Protein AF-K0JTF6-F1 (afdb_monomer_lite)

pLDDT: mean 74.57, std 16.84, range [32.0, 92.94]

Structure (mmCIF, N/CA/C/O backbone):
data_AF-K0JTF6-F1
#
_entry.id   AF-K0JTF6-F1
#
loop_
_atom_site.group_PDB
_atom_site.id
_atom_site.type_symbol
_atom_site.label_atom_id
_atom_site.label_alt_id
_atom_site.label_comp_id
_atom_site.label_asym_id
_atom_site.label_entity_id
_atom_site.label_seq_id
_atom_site.pdbx_PDB_ins_code
_atom_site.Cartn_x
_atom_site.Cartn_y
_atom_site.Cartn_z
_atom_site.occupancy
_atom_site.B_iso_or_equiv
_atom_site.auth_seq_id
_atom_site.auth_comp_id
_atom_site.auth_asym_id
_atom_site.auth_atom_id
_atom_site.pdbx_PDB_model_num
ATOM 1 N N . MET A 1 1 ? -30.499 9.302 -25.282 1.00 41.72 1 MET A N 1
ATOM 2 C CA . MET A 1 1 ? -29.226 8.949 -25.951 1.00 41.72 1 MET A CA 1
ATOM 3 C C . MET A 1 1 ? -28.133 9.738 -25.243 1.00 41.72 1 MET A C 1
ATOM 5 O O . MET A 1 1 ? -28.214 10.949 -25.290 1.00 41.72 1 MET A O 1
ATOM 9 N N . GLY A 1 2 ? -27.189 9.191 -24.485 1.00 39.78 2 GLY A N 1
ATOM 10 C CA . GLY A 1 2 ? -26.850 7.809 -24.172 1.00 39.78 2 GLY A CA 1
ATOM 11 C C . GLY A 1 2 ? -26.351 7.716 -22.724 1.00 39.78 2 GLY A C 1
ATOM 12 O O . GLY A 1 2 ? -25.995 8.717 -22.108 1.00 39.78 2 GLY A O 1
ATOM 13 N N . VAL A 1 3 ? -26.403 6.509 -22.177 1.00 40.84 3 VAL A N 1
ATOM 14 C CA . VAL A 1 3 ? -25.855 6.169 -20.862 1.00 40.84 3 VAL A CA 1
ATOM 15 C C . VAL A 1 3 ? -24.326 6.178 -21.000 1.00 40.84 3 VAL A C 1
ATOM 17 O O . VAL A 1 3 ? -23.838 5.492 -21.902 1.00 40.84 3 VAL A O 1
ATOM 20 N N . PRO A 1 4 ? -23.548 6.935 -20.202 1.00 44.16 4 PRO A N 1
ATOM 21 C CA . PRO A 1 4 ? -22.102 6.784 -20.233 1.00 44.16 4 PRO A CA 1
ATOM 22 C C . PRO A 1 4 ? -21.741 5.371 -19.767 1.00 44.16 4 PRO A C 1
ATOM 24 O O . PRO A 1 4 ? -22.247 4.875 -18.759 1.00 44.16 4 PRO A O 1
ATOM 27 N N . ALA A 1 5 ? -20.921 4.721 -20.591 1.00 43.75 5 ALA A N 1
ATOM 28 C CA . ALA A 1 5 ? -20.448 3.360 -20.429 1.00 43.75 5 ALA A CA 1
ATOM 29 C C . ALA A 1 5 ? -19.804 3.152 -19.052 1.00 43.75 5 ALA A C 1
ATOM 31 O O . ALA A 1 5 ? -19.180 4.055 -18.497 1.00 43.75 5 ALA A O 1
ATOM 32 N N . GLY A 1 6 ? -20.012 1.947 -18.520 1.00 35.91 6 GLY A N 1
ATOM 33 C CA . GLY A 1 6 ? -19.714 1.555 -17.152 1.00 35.91 6 GLY A CA 1
ATOM 34 C C . GLY A 1 6 ? -18.339 1.992 -16.668 1.00 35.91 6 GLY A C 1
ATOM 35 O O . GLY A 1 6 ? -17.317 1.674 -17.274 1.00 35.91 6 GLY A O 1
ATOM 36 N N . GLY A 1 7 ? -18.341 2.681 -15.527 1.00 32.00 7 GLY A N 1
ATOM 37 C CA . GLY A 1 7 ? -17.148 2.840 -14.718 1.00 32.00 7 GLY A CA 1
ATOM 38 C C . GLY A 1 7 ? -16.641 1.455 -14.345 1.00 32.00 7 GLY A C 1
ATOM 39 O O . GLY A 1 7 ? -17.278 0.743 -13.566 1.00 32.00 7 GLY A O 1
ATOM 40 N N . GLY A 1 8 ? -15.489 1.077 -14.897 1.00 42.78 8 GLY A N 1
ATOM 41 C CA . GLY A 1 8 ? -14.626 0.134 -14.199 1.00 42.78 8 GLY A CA 1
ATOM 42 C C . GLY A 1 8 ? -14.411 0.642 -12.768 1.00 42.78 8 GLY A C 1
ATOM 43 O O . GLY A 1 8 ? -14.547 1.849 -12.529 1.00 42.78 8 GLY A O 1
ATOM 44 N N . PRO A 1 9 ? -14.138 -0.242 -11.795 1.00 50.69 9 PRO A N 1
ATOM 45 C CA . PRO A 1 9 ? -13.869 0.204 -10.435 1.00 50.69 9 PRO A CA 1
ATOM 46 C C . PRO A 1 9 ? -12.803 1.303 -10.487 1.00 50.69 9 PRO A C 1
ATOM 48 O O . PRO A 1 9 ? -11.752 1.111 -11.096 1.00 50.69 9 PRO A O 1
ATOM 51 N N . ALA A 1 10 ? -13.123 2.475 -9.934 1.00 65.88 10 ALA A N 1
ATOM 52 C CA . ALA A 1 10 ? -12.209 3.605 -9.936 1.00 65.88 10 ALA A CA 1
ATOM 53 C C . ALA A 1 10 ? -10.892 3.167 -9.284 1.00 65.88 10 ALA A C 1
ATOM 55 O O . ALA A 1 10 ? -10.900 2.608 -8.185 1.00 65.88 10 ALA A O 1
ATOM 56 N N . VAL A 1 11 ? -9.779 3.384 -9.985 1.00 76.25 11 VAL A N 1
ATOM 57 C CA . VAL A 1 11 ? -8.446 3.119 -9.445 1.00 76.25 11 VAL A CA 1
ATOM 58 C C . VAL A 1 11 ? -8.267 3.983 -8.189 1.00 76.25 11 VAL A C 1
ATOM 60 O O . VAL A 1 11 ? -8.586 5.177 -8.247 1.00 76.25 11 VAL A O 1
ATOM 63 N N . PRO A 1 12 ? -7.827 3.411 -7.050 1.00 82.00 12 PRO A N 1
ATOM 64 C CA . PRO A 1 12 ? -7.653 4.175 -5.823 1.00 82.00 12 PRO A CA 1
ATOM 65 C C . PRO A 1 12 ? -6.711 5.358 -6.030 1.00 82.00 12 PRO A C 1
ATOM 67 O O . PRO A 1 12 ? -5.728 5.282 -6.763 1.00 82.00 12 PRO A O 1
ATOM 70 N N . GLU A 1 13 ? -6.999 6.468 -5.365 1.00 81.06 13 GLU A N 1
ATOM 71 C CA . GLU A 1 13 ? -6.107 7.619 -5.393 1.00 81.06 13 GLU A CA 1
ATOM 72 C C . GLU A 1 13 ? -4.749 7.248 -4.778 1.00 81.06 13 GLU A C 1
ATOM 74 O O . GLU A 1 13 ? -4.698 6.600 -3.733 1.00 81.06 13 GLU A O 1
ATOM 79 N N . GLY A 1 14 ? -3.658 7.631 -5.441 1.00 79.31 14 GLY A N 1
ATOM 80 C CA . GLY A 1 14 ? -2.307 7.182 -5.090 1.00 79.31 14 GLY A CA 1
ATOM 81 C C . GLY A 1 14 ? -1.830 5.941 -5.860 1.00 79.31 14 GLY A C 1
ATOM 82 O O . GLY A 1 14 ? -0.682 5.530 -5.708 1.00 79.31 14 GLY A O 1
ATOM 83 N N . VAL A 1 15 ? -2.682 5.355 -6.705 1.00 84.50 15 VAL A N 1
ATOM 84 C CA . VAL A 1 15 ? -2.326 4.275 -7.636 1.00 84.50 15 VAL A CA 1
ATOM 85 C C . VAL A 1 15 ? -2.270 4.833 -9.061 1.00 84.50 15 VAL A C 1
ATOM 87 O O . VAL A 1 15 ? -3.124 5.643 -9.438 1.00 84.50 15 VAL A O 1
ATOM 90 N N . SER A 1 16 ? -1.279 4.411 -9.858 1.00 82.81 16 SER A N 1
ATOM 91 C CA . SER A 1 16 ? -1.205 4.780 -11.281 1.00 82.81 16 SER A CA 1
ATOM 92 C C . SER A 1 16 ? -2.502 4.412 -12.001 1.00 82.81 16 SER A C 1
ATOM 94 O O . SER A 1 16 ? -3.071 3.342 -11.795 1.00 82.81 16 SER A O 1
ATOM 96 N N . ARG A 1 17 ? -2.968 5.292 -12.893 1.00 85.75 17 ARG A N 1
ATOM 97 C CA . ARG A 1 17 ? -4.184 5.054 -13.687 1.00 85.75 17 ARG A CA 1
ATOM 98 C C . ARG A 1 17 ? -4.028 3.920 -14.702 1.00 85.75 17 ARG A C 1
ATOM 100 O O . ARG A 1 17 ? -5.051 3.401 -15.145 1.00 85.75 17 ARG A O 1
ATOM 107 N N . ALA A 1 18 ? -2.797 3.578 -15.082 1.00 84.62 18 ALA A N 1
ATOM 108 C CA . ALA A 1 18 ? -2.505 2.443 -15.953 1.00 84.62 18 ALA A CA 1
ATOM 109 C C . ALA A 1 18 ? -2.429 1.120 -15.169 1.00 84.62 18 ALA A C 1
ATOM 111 O O . ALA A 1 18 ? -2.612 0.047 -15.748 1.00 84.62 18 ALA A O 1
ATOM 112 N N . ALA A 1 19 ? -2.267 1.181 -13.841 1.00 84.38 19 ALA A N 1
ATOM 113 C CA . ALA A 1 19 ? -2.193 -0.006 -13.009 1.00 84.38 19 ALA A CA 1
ATOM 114 C C . ALA A 1 19 ? -3.520 -0.777 -12.973 1.00 84.38 19 ALA A C 1
ATOM 116 O O . ALA A 1 19 ? -4.617 -0.230 -12.820 1.00 84.38 19 ALA A O 1
ATOM 117 N N . THR A 1 20 ? -3.412 -2.101 -13.043 1.00 86.31 20 THR A N 1
ATOM 118 C CA . THR A 1 20 ? -4.556 -3.013 -13.010 1.00 86.31 20 THR A CA 1
ATOM 119 C C . THR A 1 20 ? -4.573 -3.811 -11.718 1.00 86.31 20 THR A C 1
ATOM 121 O O . THR A 1 20 ? -3.528 -4.203 -11.198 1.00 86.31 20 THR A O 1
ATOM 124 N N . ARG A 1 21 ? -5.768 -4.069 -11.173 1.00 85.38 21 ARG A N 1
ATOM 125 C CA . ARG A 1 21 ? -5.900 -4.934 -9.996 1.00 85.38 21 ARG A CA 1
ATOM 126 C C . ARG A 1 21 ? -5.505 -6.358 -10.373 1.00 85.38 21 ARG A C 1
ATOM 128 O O . ARG A 1 21 ? -6.075 -6.938 -11.297 1.00 85.38 21 ARG A O 1
ATOM 135 N N . VAL A 1 22 ? -4.585 -6.937 -9.615 1.00 80.75 22 VAL A N 1
ATOM 136 C CA . VAL A 1 22 ? -4.067 -8.287 -9.843 1.00 80.75 22 VAL A CA 1
ATOM 137 C C . VAL A 1 22 ? -4.262 -9.166 -8.614 1.00 80.75 22 VAL A C 1
ATOM 139 O O . VAL A 1 22 ? -4.345 -8.691 -7.481 1.00 80.75 22 VAL A O 1
ATOM 142 N N . ASP A 1 23 ? -4.340 -10.473 -8.851 1.00 76.00 23 ASP A N 1
ATOM 143 C CA . ASP A 1 23 ? -4.209 -11.459 -7.783 1.00 76.00 23 ASP A CA 1
ATOM 144 C C . ASP A 1 23 ? -2.791 -11.403 -7.193 1.00 76.00 23 ASP A C 1
ATOM 146 O O . ASP A 1 23 ? -1.819 -11.183 -7.927 1.00 76.00 23 ASP A O 1
ATOM 150 N N . TRP A 1 24 ? -2.665 -11.618 -5.881 1.00 70.31 24 TRP A N 1
ATOM 151 C CA . TRP A 1 24 ? -1.384 -11.543 -5.172 1.00 70.31 24 TRP A CA 1
ATOM 152 C C . TRP A 1 24 ? -0.336 -12.485 -5.775 1.00 70.31 24 TRP A C 1
ATOM 154 O O . TRP A 1 24 ? 0.829 -12.109 -5.906 1.00 70.31 24 TRP A O 1
ATOM 164 N N . GLY A 1 25 ? -0.757 -13.672 -6.226 1.00 56.34 25 GLY A N 1
ATOM 165 C CA . GLY A 1 25 ? 0.115 -14.616 -6.916 1.00 56.34 25 GLY A CA 1
ATOM 166 C C . GLY A 1 25 ? 0.624 -14.067 -8.250 1.00 56.34 25 GLY A C 1
ATOM 167 O O . GLY A 1 25 ? 1.797 -14.219 -8.586 1.00 56.34 25 GLY A O 1
ATOM 168 N N . ARG A 1 26 ? -0.210 -13.343 -9.001 1.00 53.56 26 ARG A N 1
ATOM 169 C CA . ARG A 1 26 ? 0.137 -12.827 -10.335 1.00 53.56 26 ARG A CA 1
ATOM 170 C C . ARG A 1 26 ? 1.093 -11.630 -10.297 1.00 53.56 26 ARG A C 1
ATOM 172 O O . ARG A 1 26 ? 1.971 -11.565 -11.155 1.00 53.56 26 ARG A O 1
ATOM 179 N N . ALA A 1 27 ? 0.984 -10.751 -9.294 1.00 53.97 27 ALA A N 1
ATOM 180 C CA . ALA A 1 27 ? 1.937 -9.650 -9.068 1.00 53.97 27 ALA A CA 1
ATOM 181 C C . ALA A 1 27 ? 3.381 -10.146 -8.846 1.00 53.97 27 ALA A C 1
ATOM 183 O O . ALA A 1 27 ? 4.347 -9.425 -9.091 1.00 53.97 27 ALA A O 1
ATOM 184 N N . SER A 1 28 ? 3.522 -11.393 -8.386 1.00 49.19 28 SER A N 1
ATOM 185 C CA . SER A 1 28 ? 4.813 -12.023 -8.113 1.00 49.19 28 SER A CA 1
ATOM 186 C C . SER A 1 28 ? 5.377 -12.854 -9.270 1.00 49.19 28 SER A C 1
ATOM 188 O O . SER A 1 28 ? 6.589 -12.927 -9.414 1.00 49.19 28 SER A O 1
ATOM 190 N N . ILE A 1 29 ? 4.520 -13.460 -10.106 1.00 47.56 29 ILE A N 1
ATOM 191 C CA . ILE A 1 29 ? 4.936 -14.341 -11.217 1.00 47.56 29 ILE A CA 1
ATOM 192 C C . ILE A 1 29 ? 5.531 -13.540 -12.384 1.00 47.56 29 ILE A C 1
ATOM 194 O O . ILE A 1 29 ? 6.340 -14.066 -13.141 1.00 47.56 29 ILE A O 1
ATOM 198 N N . ARG A 1 30 ? 5.116 -12.278 -12.550 1.00 48.41 30 ARG A N 1
ATOM 199 C CA . ARG A 1 30 ? 5.626 -11.374 -13.595 1.00 48.41 30 ARG A CA 1
ATOM 200 C C . ARG A 1 30 ? 6.758 -10.462 -13.123 1.00 48.41 30 ARG A C 1
ATOM 202 O O . ARG A 1 30 ? 7.300 -9.728 -13.939 1.00 48.41 30 ARG A O 1
ATOM 209 N N . ALA A 1 31 ? 7.115 -10.508 -11.838 1.00 45.94 31 ALA A N 1
ATOM 210 C CA . ALA A 1 31 ? 8.355 -9.901 -11.381 1.00 45.94 31 ALA A CA 1
ATOM 211 C C . ALA A 1 31 ? 9.505 -10.712 -11.989 1.00 45.94 31 ALA A C 1
ATOM 213 O O . ALA A 1 31 ? 9.577 -11.923 -11.785 1.00 45.94 31 ALA A O 1
ATOM 214 N N . ASP A 1 32 ? 10.334 -10.047 -12.788 1.00 42.31 32 ASP A N 1
ATOM 215 C CA . ASP A 1 32 ? 11.529 -10.606 -13.413 1.00 42.31 32 ASP A CA 1
ATOM 216 C C . ASP A 1 32 ? 12.283 -11.537 -12.433 1.00 42.31 32 ASP A C 1
ATOM 218 O O . ASP A 1 32 ? 12.509 -11.132 -11.286 1.00 42.31 32 ASP A O 1
ATOM 222 N N . PRO A 1 33 ? 12.651 -12.774 -12.819 1.00 40.50 33 PRO A N 1
ATOM 223 C CA . PRO A 1 33 ? 13.398 -13.686 -11.953 1.00 40.50 33 PRO A CA 1
ATOM 224 C C . PRO A 1 33 ? 14.734 -13.115 -11.445 1.00 40.50 33 PRO A C 1
ATOM 226 O O . PRO A 1 33 ? 15.223 -13.589 -10.418 1.00 40.50 33 PRO A O 1
ATOM 229 N N . ASP A 1 34 ? 15.294 -12.083 -12.091 1.00 44.06 34 ASP A N 1
ATOM 230 C CA . ASP A 1 34 ? 16.487 -11.374 -11.606 1.00 44.06 34 ASP A CA 1
ATOM 231 C C . ASP A 1 34 ? 16.189 -10.308 -10.534 1.00 44.06 34 ASP A C 1
ATOM 233 O O . ASP A 1 34 ? 17.095 -9.842 -9.831 1.00 44.06 34 ASP A O 1
ATOM 237 N N . HIS A 1 35 ? 14.921 -9.958 -10.310 1.00 40.12 35 HIS A N 1
ATOM 238 C CA . HIS A 1 35 ? 14.534 -9.048 -9.241 1.00 40.12 35 HIS A CA 1
ATOM 239 C C . HIS A 1 35 ? 14.254 -9.813 -7.943 1.00 40.12 35 HIS A C 1
ATOM 241 O O . HIS A 1 35 ? 13.157 -10.315 -7.682 1.00 40.12 35 HIS A O 1
ATOM 247 N N . LYS A 1 36 ? 15.231 -9.754 -7.029 1.00 38.06 36 LYS A N 1
ATOM 248 C CA . LYS A 1 36 ? 15.080 -10.014 -5.578 1.00 38.06 36 LYS A CA 1
ATOM 249 C C . LYS A 1 36 ? 13.826 -9.357 -4.950 1.00 38.06 36 LYS A C 1
ATOM 251 O O . LYS A 1 36 ? 13.417 -9.739 -3.854 1.00 38.06 36 LYS A O 1
ATOM 256 N N . SER A 1 37 ? 13.195 -8.412 -5.646 1.00 47.16 37 SER A N 1
ATOM 257 C CA . SER A 1 37 ? 11.936 -7.736 -5.333 1.00 47.16 37 SER A CA 1
ATOM 258 C C . SER A 1 37 ? 10.721 -8.667 -5.218 1.00 47.16 37 SER A C 1
ATOM 260 O O . SER A 1 37 ? 9.837 -8.381 -4.417 1.00 47.16 37 SER A O 1
ATOM 262 N N . ALA A 1 38 ? 10.657 -9.809 -5.919 1.00 43.28 38 ALA A N 1
ATOM 263 C CA . ALA A 1 38 ? 9.488 -10.703 -5.853 1.00 43.28 38 ALA A CA 1
ATOM 264 C C . ALA A 1 38 ? 9.223 -11.264 -4.435 1.00 43.28 38 ALA A C 1
ATOM 266 O O . ALA A 1 38 ? 8.073 -11.352 -4.002 1.00 43.28 38 ALA A O 1
ATOM 267 N N . ALA A 1 39 ? 10.282 -11.575 -3.675 1.00 44.16 39 ALA A N 1
ATOM 268 C CA . ALA A 1 39 ? 10.175 -12.029 -2.285 1.00 44.16 39 ALA A CA 1
ATOM 269 C C . ALA A 1 39 ? 9.783 -10.890 -1.320 1.00 44.16 39 ALA A C 1
ATOM 271 O O . ALA A 1 39 ? 8.986 -11.105 -0.406 1.00 44.16 39 ALA A O 1
ATOM 272 N N . GLY A 1 40 ? 10.273 -9.665 -1.5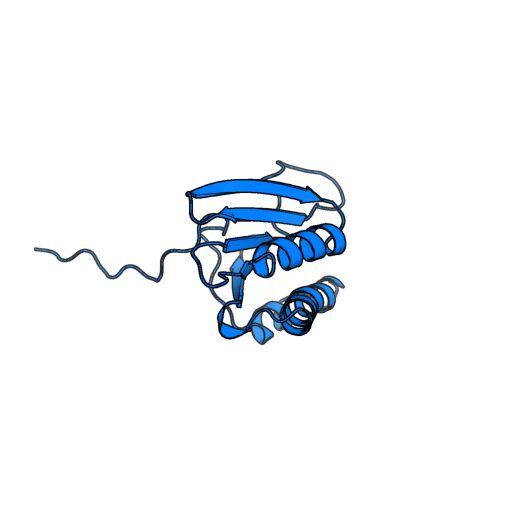58 1.00 53.94 40 GLY A N 1
ATOM 273 C CA . GLY A 1 40 ? 9.890 -8.474 -0.786 1.00 53.94 40 GLY A CA 1
ATOM 274 C C . GLY A 1 40 ? 8.402 -8.134 -0.927 1.00 53.94 40 GLY A C 1
ATOM 275 O O . GLY A 1 40 ? 7.750 -7.775 0.053 1.00 53.94 40 GLY A O 1
ATOM 276 N N . ARG A 1 41 ? 7.832 -8.365 -2.119 1.00 63.38 41 ARG A N 1
ATOM 277 C CA . ARG A 1 41 ? 6.409 -8.132 -2.417 1.00 63.38 41 ARG A CA 1
ATOM 278 C C . ARG A 1 41 ? 5.463 -9.067 -1.637 1.00 63.38 41 ARG A C 1
ATOM 280 O O . ARG A 1 41 ? 4.393 -8.631 -1.211 1.00 63.38 41 ARG A O 1
ATOM 287 N N . TYR A 1 42 ? 5.872 -10.314 -1.372 1.00 57.44 42 TYR A N 1
ATOM 288 C CA . TYR A 1 42 ? 5.166 -11.231 -0.456 1.00 57.44 42 TYR A CA 1
ATOM 289 C C . TYR A 1 42 ? 5.392 -10.903 1.023 1.00 57.44 42 TYR A C 1
ATOM 291 O O . TYR A 1 42 ? 4.513 -11.167 1.850 1.00 57.44 42 TYR A O 1
ATOM 299 N N . GLY A 1 43 ? 6.548 -10.321 1.354 1.00 71.75 43 GLY A N 1
ATOM 300 C CA . GLY A 1 43 ? 6.873 -9.860 2.702 1.00 71.75 43 GLY A CA 1
ATOM 301 C C . GLY A 1 43 ? 5.864 -8.836 3.218 1.00 71.75 43 GLY A C 1
ATOM 302 O O . GLY A 1 43 ? 5.385 -8.977 4.339 1.00 71.75 43 GLY A O 1
ATOM 303 N N . VAL A 1 44 ? 5.451 -7.885 2.370 1.00 81.94 44 VAL A N 1
ATOM 304 C CA . VAL A 1 44 ? 4.443 -6.864 2.716 1.00 81.94 44 VAL A CA 1
ATOM 305 C C . VAL A 1 44 ? 3.114 -7.502 3.124 1.00 81.94 44 VAL A C 1
ATOM 307 O O . VAL A 1 44 ? 2.610 -7.244 4.214 1.00 81.94 44 VAL A O 1
ATOM 310 N N . ILE A 1 45 ? 2.552 -8.375 2.282 1.00 82.50 45 ILE A N 1
ATOM 311 C CA . ILE A 1 45 ? 1.249 -9.008 2.552 1.00 82.50 45 ILE A CA 1
ATOM 312 C C . ILE A 1 45 ? 1.338 -9.918 3.784 1.00 82.50 45 ILE A C 1
ATOM 314 O O . ILE A 1 45 ? 0.467 -9.877 4.656 1.00 82.50 45 ILE A O 1
ATOM 318 N N . SER A 1 46 ? 2.409 -10.709 3.888 1.00 82.88 46 SER A N 1
ATOM 319 C CA . SER A 1 46 ? 2.630 -11.606 5.029 1.00 82.88 46 SER A CA 1
ATOM 320 C C . SER A 1 46 ? 2.753 -10.830 6.340 1.00 82.88 46 SER A C 1
ATOM 322 O O . SER A 1 46 ? 2.173 -11.224 7.346 1.00 82.88 46 SER A O 1
ATOM 324 N N . ALA A 1 47 ? 3.449 -9.694 6.337 1.00 86.62 47 ALA A N 1
ATOM 325 C CA . ALA A 1 47 ? 3.595 -8.855 7.518 1.00 86.62 47 ALA A CA 1
ATOM 326 C C . ALA A 1 47 ? 2.286 -8.161 7.917 1.00 86.62 47 ALA A C 1
ATOM 328 O O . ALA A 1 47 ? 1.944 -8.143 9.097 1.00 86.62 47 ALA A O 1
ATOM 329 N N . LEU A 1 48 ? 1.524 -7.634 6.951 1.00 88.00 48 LEU A N 1
ATOM 330 C CA . LEU A 1 48 ? 0.218 -7.017 7.213 1.00 88.00 48 LEU A CA 1
ATOM 331 C C . LEU A 1 48 ? -0.761 -8.029 7.821 1.00 88.00 48 LEU A C 1
ATOM 333 O O . LEU A 1 48 ? -1.402 -7.749 8.834 1.00 88.00 48 LEU A O 1
ATOM 337 N N . THR A 1 49 ? -0.838 -9.225 7.238 1.00 88.06 49 THR A N 1
ATOM 338 C CA . THR A 1 49 ? -1.711 -10.296 7.737 1.00 88.06 49 THR A CA 1
ATOM 339 C C . THR A 1 49 ? -1.257 -10.826 9.098 1.00 88.06 49 THR A C 1
ATOM 341 O O . THR A 1 49 ? -2.093 -11.000 9.985 1.00 88.06 49 THR A O 1
ATOM 344 N N . ALA A 1 50 ? 0.052 -10.988 9.325 1.00 87.69 50 ALA A N 1
ATOM 345 C CA . ALA A 1 50 ? 0.606 -11.345 10.635 1.00 87.69 50 ALA A CA 1
ATOM 346 C C . ALA A 1 50 ? 0.320 -10.284 11.714 1.00 87.69 50 ALA A C 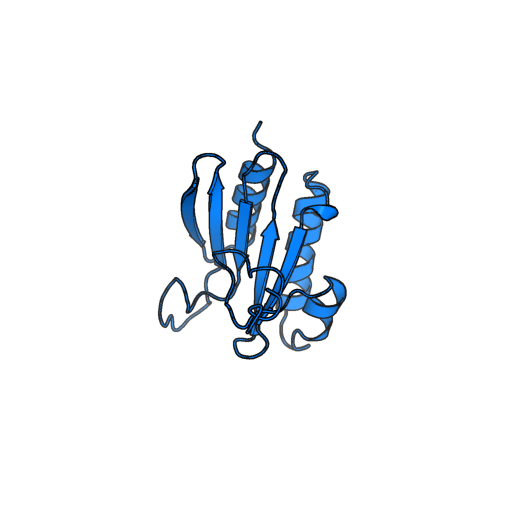1
ATOM 348 O O . ALA A 1 50 ? 0.157 -10.626 12.884 1.00 87.69 50 ALA A O 1
ATOM 349 N N . ALA A 1 51 ? 0.206 -9.011 11.328 1.00 87.56 51 ALA A N 1
ATOM 350 C CA . ALA A 1 51 ? -0.178 -7.914 12.213 1.00 87.56 51 ALA A CA 1
ATOM 351 C C . ALA A 1 51 ? -1.700 -7.795 12.446 1.00 87.56 51 ALA A C 1
ATOM 353 O O . ALA A 1 51 ? -2.146 -6.899 13.163 1.00 87.56 51 ALA A O 1
ATOM 354 N N . GLY A 1 52 ? -2.507 -8.689 11.865 1.00 86.69 52 GLY A N 1
ATOM 355 C CA . GLY A 1 52 ? -3.957 -8.729 12.057 1.00 86.69 52 GLY A CA 1
ATOM 356 C C . GLY A 1 52 ? -4.765 -7.890 11.064 1.00 86.69 52 GLY A C 1
ATOM 357 O O . GLY A 1 52 ? -5.968 -7.717 11.265 1.00 86.69 52 GLY A O 1
ATOM 358 N N . VAL A 1 53 ? -4.149 -7.385 9.989 1.00 87.62 53 VAL A N 1
ATOM 359 C CA . VAL A 1 53 ? -4.890 -6.793 8.868 1.00 87.62 53 VAL A CA 1
ATOM 360 C C . VAL A 1 53 ? -5.560 -7.920 8.083 1.00 87.62 53 VAL A C 1
ATOM 362 O O . VAL A 1 53 ? -4.888 -8.813 7.569 1.00 87.62 53 VAL A O 1
ATOM 365 N N . ASP A 1 54 ? -6.891 -7.888 7.985 1.00 87.25 54 ASP A N 1
ATOM 366 C CA . ASP A 1 54 ? -7.627 -8.872 7.191 1.00 87.25 54 ASP A CA 1
ATOM 367 C C . ASP A 1 54 ? -7.228 -8.743 5.718 1.00 87.25 54 ASP A C 1
ATOM 369 O O . ASP A 1 54 ? -7.312 -7.676 5.109 1.00 87.25 54 ASP A O 1
ATOM 373 N N . SER A 1 55 ? -6.807 -9.864 5.150 1.00 84.19 55 SER A N 1
ATOM 374 C CA . SER A 1 55 ? -6.377 -9.980 3.766 1.00 84.19 55 SER A CA 1
ATOM 375 C C . SER A 1 55 ? -7.455 -9.538 2.760 1.00 84.19 55 SER A C 1
ATOM 377 O O . SER A 1 55 ? -7.124 -9.014 1.701 1.00 84.19 55 SER A O 1
ATOM 379 N N . ALA A 1 56 ? -8.746 -9.620 3.115 1.00 87.25 56 ALA A N 1
ATOM 380 C CA . ALA A 1 56 ? -9.844 -9.097 2.298 1.00 87.25 56 ALA A CA 1
ATOM 381 C C . ALA A 1 56 ? -9.800 -7.566 2.112 1.00 87.25 56 ALA A C 1
ATOM 383 O O . ALA A 1 56 ? -10.400 -7.040 1.174 1.00 87.25 56 ALA A O 1
ATOM 384 N N . HIS A 1 57 ? -9.083 -6.853 2.986 1.00 89.00 57 HIS A N 1
ATOM 385 C CA . HIS A 1 57 ? -8.863 -5.407 2.918 1.00 89.00 57 HIS A CA 1
ATOM 386 C C . HIS A 1 57 ? -7.580 -5.023 2.167 1.00 89.00 57 HIS A C 1
ATOM 388 O O . HIS A 1 57 ? -7.272 -3.836 2.065 1.00 89.00 57 HIS A O 1
ATOM 394 N N . ILE A 1 58 ? -6.844 -5.998 1.625 1.00 88.19 58 ILE A N 1
ATOM 395 C CA . ILE A 1 58 ? -5.595 -5.780 0.893 1.00 88.19 58 ILE A CA 1
ATOM 396 C C . ILE A 1 58 ? -5.833 -6.051 -0.595 1.00 88.19 58 ILE A C 1
ATOM 398 O O . ILE A 1 58 ? -6.169 -7.159 -1.015 1.00 88.19 58 ILE A O 1
ATOM 402 N N . SER A 1 59 ? -5.637 -5.030 -1.420 1.00 88.56 59 SER A N 1
ATOM 403 C CA . SER A 1 59 ? -5.671 -5.126 -2.879 1.00 88.56 59 SER A CA 1
ATOM 404 C C . SER A 1 59 ? -4.300 -4.802 -3.451 1.00 88.56 59 SER A C 1
ATOM 406 O O . SER A 1 59 ? -3.628 -3.896 -2.970 1.00 88.56 59 SER A O 1
ATOM 408 N N . VAL A 1 60 ? -3.893 -5.525 -4.493 1.00 87.00 60 VAL A N 1
ATOM 409 C CA . VAL A 1 60 ? -2.636 -5.263 -5.198 1.00 87.00 60 VAL A CA 1
ATOM 410 C C . VAL A 1 60 ? -2.955 -4.782 -6.602 1.00 87.00 60 VAL A C 1
ATOM 412 O O . VAL A 1 60 ? -3.799 -5.368 -7.287 1.00 87.00 60 VAL A O 1
ATOM 415 N N . TYR A 1 61 ? -2.284 -3.714 -7.011 1.00 86.94 61 TYR A N 1
ATOM 416 C CA . TYR A 1 61 ? -2.323 -3.194 -8.368 1.00 86.94 61 TYR A CA 1
ATOM 417 C C . TYR A 1 61 ? -0.925 -3.270 -8.966 1.00 86.94 61 TYR A C 1
ATOM 419 O O . TYR A 1 61 ? 0.063 -3.077 -8.258 1.00 86.94 61 TYR A O 1
ATOM 427 N N . TYR A 1 62 ? -0.857 -3.580 -10.253 1.00 84.06 62 TYR A N 1
ATOM 428 C CA . TYR A 1 62 ? 0.389 -3.659 -10.998 1.00 84.06 62 TYR A CA 1
ATOM 429 C C . TYR A 1 62 ? 0.283 -2.821 -12.265 1.00 84.06 62 TYR A C 1
ATOM 431 O O . TYR A 1 62 ? -0.672 -2.987 -13.031 1.00 84.06 62 TYR A O 1
ATOM 439 N N . ASP A 1 63 ? 1.243 -1.923 -12.441 1.00 82.06 63 ASP A N 1
ATOM 440 C CA . ASP A 1 63 ? 1.471 -1.192 -13.678 1.00 82.06 63 ASP A CA 1
ATOM 441 C C . ASP A 1 63 ? 2.428 -2.006 -14.552 1.00 82.06 63 ASP A C 1
ATOM 443 O O . ASP A 1 63 ? 3.542 -2.316 -14.132 1.00 82.06 63 ASP A O 1
ATOM 447 N N . GLU A 1 64 ? 1.970 -2.438 -15.727 1.00 76.62 64 GLU A N 1
ATOM 448 C CA . GLU A 1 64 ? 2.807 -3.241 -16.626 1.00 76.62 64 GLU A CA 1
ATOM 449 C C . GLU A 1 64 ? 3.795 -2.385 -17.414 1.00 76.62 64 GLU A C 1
ATOM 451 O O . GLU A 1 64 ? 4.834 -2.911 -17.809 1.00 76.62 64 GLU A O 1
ATOM 456 N N . ASP A 1 65 ? 3.475 -1.106 -17.623 1.00 76.31 65 ASP A N 1
ATOM 457 C CA . ASP A 1 65 ? 4.279 -0.193 -18.429 1.00 76.31 65 ASP A CA 1
ATOM 458 C C . ASP A 1 65 ? 5.476 0.312 -17.610 1.00 76.31 65 ASP A C 1
ATOM 460 O O . ASP A 1 65 ? 6.613 0.254 -18.077 1.00 76.31 65 ASP A O 1
ATOM 464 N N . ASP A 1 66 ? 5.226 0.692 -16.353 1.00 73.38 66 ASP A N 1
ATOM 465 C CA . ASP A 1 66 ? 6.251 1.217 -15.434 1.00 73.38 66 ASP A CA 1
ATOM 466 C C . ASP A 1 66 ? 6.774 0.157 -14.442 1.00 73.38 66 ASP A C 1
ATOM 468 O O . ASP A 1 66 ? 7.625 0.424 -13.595 1.00 73.38 66 ASP A O 1
ATOM 472 N N . HIS A 1 67 ? 6.259 -1.074 -14.521 1.00 74.44 67 HIS A N 1
ATOM 473 C CA . HIS A 1 67 ? 6.582 -2.199 -13.631 1.00 74.44 67 HIS A CA 1
ATOM 474 C C . HIS A 1 67 ? 6.378 -1.933 -12.118 1.00 74.44 67 HIS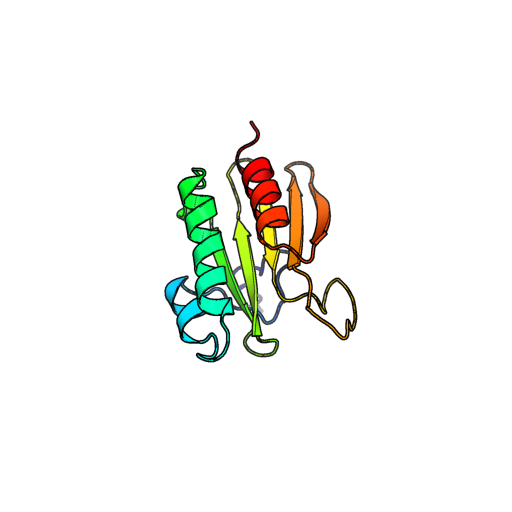 A C 1
ATOM 476 O O . HIS A 1 67 ? 6.876 -2.701 -11.277 1.00 74.44 67 HIS A O 1
ATOM 482 N N . GLY A 1 68 ? 5.599 -0.903 -11.773 1.00 79.25 68 GLY A N 1
ATOM 483 C CA . GLY A 1 68 ? 5.276 -0.487 -10.408 1.00 79.25 68 GLY A CA 1
ATOM 484 C C . GLY A 1 68 ? 4.207 -1.349 -9.733 1.00 79.25 68 GLY A C 1
ATOM 485 O O . GLY A 1 68 ? 3.225 -1.767 -10.354 1.00 79.25 68 GLY A O 1
ATOM 486 N N . VAL A 1 69 ? 4.371 -1.611 -8.436 1.00 82.94 69 VAL A N 1
ATOM 487 C CA . VAL A 1 69 ? 3.408 -2.345 -7.605 1.00 82.94 69 VAL A CA 1
ATOM 488 C C . VAL A 1 69 ? 2.852 -1.451 -6.515 1.00 82.94 69 VAL A C 1
ATOM 490 O O . VAL A 1 69 ? 3.594 -0.863 -5.739 1.00 82.94 69 VAL A O 1
ATOM 493 N N . TYR A 1 70 ? 1.527 -1.460 -6.381 1.00 87.19 70 TYR A N 1
ATOM 494 C CA . TYR A 1 70 ? 0.811 -0.711 -5.358 1.00 87.19 70 TYR A CA 1
ATOM 495 C C . TYR A 1 70 ? 0.059 -1.675 -4.437 1.00 87.19 70 TYR A C 1
ATOM 497 O O . TYR A 1 70 ? -0.858 -2.382 -4.870 1.00 87.19 70 TYR A O 1
ATOM 505 N N . TRP A 1 71 ? 0.411 -1.682 -3.153 1.00 90.12 71 TRP A N 1
ATOM 506 C CA . TRP A 1 71 ? -0.357 -2.344 -2.099 1.00 90.12 71 TRP A CA 1
ATOM 507 C C . TRP A 1 71 ? -1.335 -1.353 -1.496 1.00 90.12 71 TRP A C 1
ATOM 509 O O . TRP A 1 71 ? -0.953 -0.440 -0.766 1.00 90.12 71 TRP A O 1
ATOM 519 N N . VAL A 1 72 ? -2.609 -1.559 -1.790 1.00 91.31 72 VAL A N 1
ATOM 520 C CA . VAL A 1 72 ? -3.703 -0.760 -1.257 1.00 91.31 72 VAL A CA 1
ATOM 521 C C . VAL A 1 72 ? -4.311 -1.505 -0.081 1.00 91.31 72 VAL A C 1
ATOM 523 O O . VAL A 1 72 ? -4.859 -2.596 -0.243 1.00 91.31 72 VAL A O 1
ATOM 526 N N . VAL A 1 73 ? -4.227 -0.909 1.100 1.00 91.50 73 VAL A N 1
ATOM 527 C CA . VAL A 1 73 ? -4.831 -1.412 2.330 1.00 91.50 73 VAL A CA 1
ATOM 528 C C . VAL A 1 73 ? -5.961 -0.467 2.712 1.00 91.50 73 VAL A C 1
ATOM 530 O O . VAL A 1 73 ? -5.715 0.705 2.976 1.00 91.50 73 VAL A O 1
ATOM 533 N N . ASP A 1 74 ? -7.193 -0.963 2.744 1.00 89.50 74 ASP A N 1
ATOM 534 C CA . ASP A 1 74 ? -8.379 -0.194 3.145 1.00 89.50 74 ASP A CA 1
ATOM 535 C C . ASP A 1 74 ? -8.982 -0.819 4.412 1.00 89.50 74 ASP A C 1
ATOM 537 O O . ASP A 1 74 ? -9.958 -1.583 4.350 1.00 89.50 74 ASP A O 1
ATOM 541 N N . PRO A 1 75 ? -8.334 -0.616 5.576 1.00 78.50 75 PRO A N 1
ATOM 542 C CA . PRO A 1 75 ? -8.886 -1.071 6.835 1.00 78.50 75 PRO A CA 1
ATOM 543 C C . PRO A 1 75 ? -10.219 -0.362 7.092 1.00 78.50 75 PRO A C 1
ATOM 545 O O . PRO A 1 75 ? -10.395 0.833 6.850 1.00 78.50 75 PRO A O 1
ATOM 548 N N . ARG A 1 76 ? -11.178 -1.103 7.654 1.00 73.25 76 ARG A N 1
ATOM 549 C CA . ARG A 1 76 ? -12.482 -0.550 8.055 1.00 73.25 76 ARG A CA 1
ATOM 550 C C . ARG A 1 76 ? -12.292 0.748 8.851 1.00 73.25 76 ARG A C 1
ATOM 552 O O . ARG A 1 76 ? -11.345 0.850 9.626 1.00 73.25 76 ARG A O 1
ATOM 559 N N . ARG A 1 77 ? -13.279 1.656 8.761 1.00 73.19 77 ARG A N 1
ATOM 560 C CA . ARG A 1 77 ? -13.336 3.001 9.393 1.00 73.19 77 ARG A CA 1
ATOM 561 C C . ARG A 1 77 ? -12.796 4.156 8.536 1.00 73.19 77 ARG A C 1
ATOM 563 O O . ARG A 1 77 ? -12.519 5.218 9.081 1.00 73.19 77 ARG A O 1
ATOM 570 N N . GLY A 1 78 ? -12.708 3.985 7.217 1.00 80.38 78 GLY A N 1
ATOM 571 C CA . GLY A 1 78 ? -12.420 5.086 6.287 1.00 80.38 78 GLY A CA 1
ATOM 572 C C . GLY A 1 78 ? -10.962 5.537 6.285 1.00 80.38 78 GLY A C 1
ATOM 573 O O . GLY A 1 78 ? -10.677 6.651 5.861 1.00 80.38 78 GLY A O 1
ATOM 574 N N . ARG A 1 79 ? -10.046 4.696 6.776 1.00 87.94 79 ARG A N 1
ATOM 575 C CA . ARG A 1 79 ? -8.607 4.905 6.621 1.00 87.94 79 ARG A CA 1
ATOM 576 C C . ARG A 1 79 ? -8.127 4.063 5.450 1.00 87.94 79 ARG A C 1
ATOM 578 O O . ARG A 1 79 ? -8.592 2.945 5.295 1.00 87.94 79 ARG A O 1
ATOM 585 N N . SER A 1 80 ? -7.156 4.547 4.690 1.00 91.50 80 SER A N 1
ATOM 586 C CA . SER A 1 80 ? -6.489 3.739 3.672 1.00 91.50 80 SER A CA 1
ATOM 587 C C . SER A 1 80 ? -4.996 4.028 3.625 1.00 91.50 80 SER A C 1
ATOM 589 O O . SER A 1 80 ? -4.548 5.101 4.030 1.00 91.50 80 SER A O 1
ATOM 591 N N . VAL A 1 81 ? -4.225 3.066 3.135 1.00 92.94 81 VAL A N 1
ATOM 592 C CA . VAL A 1 81 ? -2.816 3.231 2.784 1.00 92.94 81 VAL A CA 1
ATOM 593 C C . VAL A 1 81 ? -2.584 2.709 1.382 1.00 92.94 81 VAL A C 1
ATOM 595 O O . VAL A 1 81 ? -3.060 1.630 1.042 1.00 92.94 81 VAL A O 1
ATOM 598 N N . VAL A 1 82 ? -1.815 3.453 0.595 1.00 91.81 82 VAL A N 1
ATOM 599 C CA . VAL A 1 82 ? -1.196 2.951 -0.632 1.00 91.81 82 VAL A CA 1
ATOM 600 C C . VAL A 1 82 ? 0.308 2.931 -0.427 1.00 91.81 82 VAL A C 1
ATOM 602 O O . VAL A 1 82 ? 0.903 3.985 -0.239 1.00 91.81 82 VAL A O 1
ATOM 605 N N . LEU A 1 83 ? 0.912 1.748 -0.438 1.00 90.44 83 LEU A N 1
ATOM 606 C CA . LEU A 1 83 ? 2.363 1.561 -0.448 1.00 90.44 83 LEU A CA 1
ATOM 607 C C . LEU A 1 83 ? 2.799 1.236 -1.879 1.00 90.44 83 LEU A C 1
ATOM 609 O O . LEU A 1 83 ? 2.118 0.450 -2.534 1.00 90.44 83 LEU A O 1
ATOM 613 N N . THR A 1 84 ? 3.900 1.805 -2.363 1.00 86.25 84 THR A N 1
ATOM 614 C CA . THR A 1 84 ? 4.384 1.571 -3.731 1.00 86.25 84 THR A CA 1
ATOM 615 C C . THR A 1 84 ? 5.905 1.655 -3.861 1.00 86.25 84 THR A C 1
ATOM 617 O O . THR A 1 84 ? 6.558 2.356 -3.082 1.00 86.25 84 THR A O 1
ATOM 620 N N . ASP A 1 85 ? 6.448 0.913 -4.830 1.00 79.25 85 ASP A N 1
ATOM 621 C CA . ASP A 1 85 ? 7.828 1.019 -5.328 1.00 79.25 85 ASP A CA 1
ATOM 622 C C . ASP A 1 85 ? 7.952 1.916 -6.579 1.00 79.25 85 ASP A C 1
ATOM 624 O O . ASP A 1 85 ? 9.056 2.351 -6.905 1.00 79.25 85 ASP A O 1
ATOM 628 N N . ASP A 1 86 ? 6.837 2.271 -7.232 1.00 77.12 86 ASP A N 1
ATOM 629 C CA . ASP A 1 86 ? 6.811 3.340 -8.234 1.00 77.12 86 ASP A CA 1
ATOM 630 C C . ASP A 1 86 ? 6.900 4.696 -7.532 1.00 77.12 86 ASP A C 1
ATOM 632 O O . ASP A 1 86 ? 5.948 5.185 -6.912 1.00 77.12 86 ASP A O 1
ATOM 636 N N . THR A 1 87 ? 8.077 5.299 -7.637 1.00 73.00 87 THR A N 1
ATOM 637 C CA . THR A 1 87 ? 8.377 6.588 -7.021 1.00 73.00 87 THR A CA 1
ATOM 638 C C . THR A 1 87 ? 8.560 7.705 -8.018 1.00 73.00 87 THR A C 1
ATOM 640 O O . THR A 1 87 ? 8.635 8.855 -7.593 1.00 73.00 87 THR A O 1
ATOM 643 N N . GLU A 1 88 ? 8.565 7.433 -9.321 1.00 69.19 88 GLU A N 1
ATOM 644 C CA . GLU A 1 88 ? 8.736 8.485 -10.324 1.00 69.19 88 GLU A CA 1
ATOM 645 C C . GLU A 1 88 ? 7.587 9.492 -10.254 1.00 69.19 88 GLU A C 1
ATOM 647 O O . GLU A 1 88 ? 7.817 10.705 -10.250 1.00 69.19 88 GLU A O 1
ATOM 652 N N . SER A 1 89 ? 6.373 8.983 -10.035 1.00 67.06 89 SER A N 1
ATOM 653 C CA . SER A 1 89 ? 5.157 9.768 -9.807 1.00 67.06 89 SER A CA 1
ATOM 654 C C . SER A 1 89 ? 5.216 10.698 -8.578 1.00 67.06 89 SER A C 1
ATOM 656 O O . SER A 1 89 ? 4.418 11.633 -8.485 1.00 67.06 89 SER A O 1
ATOM 658 N N . TYR A 1 90 ? 6.132 10.464 -7.627 1.00 68.00 90 TYR A N 1
ATOM 659 C CA . TYR A 1 90 ? 6.125 11.112 -6.304 1.00 68.00 90 TYR A CA 1
ATOM 660 C C . TYR A 1 90 ? 7.423 11.825 -5.921 1.00 68.00 90 TYR A C 1
ATOM 662 O O . TYR A 1 90 ? 7.383 12.846 -5.237 1.00 68.00 90 TYR A O 1
ATOM 670 N N . ALA A 1 91 ? 8.566 11.281 -6.321 1.00 63.53 91 ALA A N 1
ATOM 671 C CA . ALA A 1 91 ? 9.890 11.724 -5.907 1.00 63.53 91 ALA A CA 1
ATOM 672 C C . ALA A 1 91 ? 10.676 12.402 -7.040 1.00 63.53 91 ALA A C 1
ATOM 674 O O . ALA A 1 91 ? 11.627 13.117 -6.739 1.00 63.53 91 ALA A O 1
ATOM 675 N N . GLY A 1 92 ? 10.235 12.250 -8.299 1.00 57.19 92 GLY A N 1
ATOM 676 C CA . GLY A 1 92 ? 10.819 12.872 -9.490 1.00 57.19 92 GLY A CA 1
ATOM 677 C C . GLY A 1 92 ? 12.223 12.356 -9.829 1.00 57.19 92 GLY A C 1
ATOM 678 O O . GLY A 1 92 ? 13.134 12.516 -9.031 1.00 57.19 92 GLY A O 1
ATOM 679 N N . TRP A 1 93 ? 12.388 11.767 -11.024 1.00 54.53 93 TRP A N 1
ATOM 680 C CA . TRP A 1 93 ? 13.657 11.381 -11.683 1.00 54.53 93 TRP A CA 1
ATOM 681 C C . TRP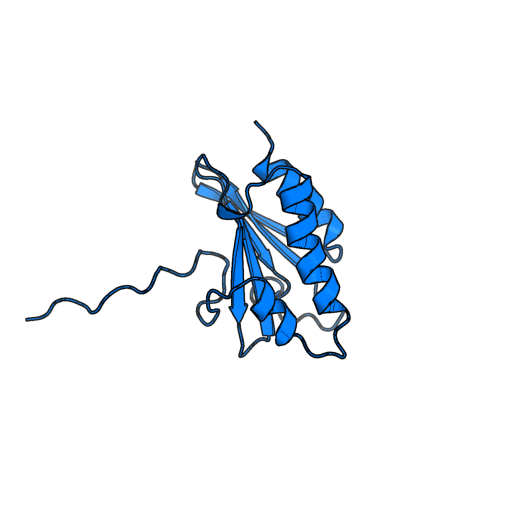 A 1 93 ? 14.864 11.206 -10.739 1.00 54.53 93 TRP A C 1
ATOM 683 O O . TRP A 1 93 ? 15.835 11.964 -10.795 1.00 54.53 93 TRP A O 1
ATOM 693 N N . LEU A 1 94 ? 14.790 10.218 -9.842 1.00 58.25 94 LEU A N 1
ATOM 694 C CA . LEU A 1 94 ? 15.899 9.862 -8.962 1.00 58.25 94 LEU A CA 1
ATOM 695 C C . LEU A 1 94 ? 16.817 8.863 -9.678 1.00 58.25 94 LEU A C 1
ATOM 697 O O . LEU A 1 94 ? 16.419 7.734 -9.962 1.00 58.25 94 LEU A O 1
ATOM 701 N N . GLU A 1 95 ? 18.069 9.256 -9.923 1.00 56.69 95 GLU A N 1
ATOM 702 C CA . GLU A 1 95 ? 19.145 8.323 -10.274 1.00 56.69 95 GLU A CA 1
ATOM 703 C C . GLU A 1 95 ? 19.688 7.683 -8.988 1.00 56.69 95 GLU A C 1
ATOM 705 O O . GLU A 1 95 ? 20.410 8.314 -8.215 1.00 56.69 95 GLU A O 1
ATOM 710 N N . GLY A 1 96 ? 19.326 6.430 -8.716 1.00 58.88 96 GLY A N 1
ATOM 711 C CA . GLY A 1 96 ? 19.796 5.713 -7.529 1.00 58.88 96 GLY A CA 1
ATOM 712 C C . GLY A 1 96 ? 18.799 4.669 -7.040 1.00 58.88 96 GLY A C 1
ATOM 713 O O . GLY A 1 96 ? 17.815 4.415 -7.730 1.00 58.88 96 GLY A O 1
ATOM 714 N N . PRO A 1 97 ? 19.030 4.036 -5.872 1.00 62.72 97 PRO A N 1
ATOM 715 C CA . PRO A 1 97 ? 18.040 3.128 -5.310 1.00 62.72 97 PRO A CA 1
ATOM 716 C C . PRO A 1 97 ? 16.730 3.893 -5.122 1.00 62.72 97 PRO A C 1
ATOM 718 O O . PRO A 1 97 ? 16.679 4.871 -4.372 1.00 62.72 97 PRO A O 1
ATOM 721 N N . TRP A 1 98 ? 15.696 3.469 -5.844 1.00 71.50 98 TRP A N 1
ATOM 722 C CA . TRP A 1 98 ? 14.390 4.098 -5.770 1.00 71.50 98 TRP A CA 1
ATOM 723 C C . TRP A 1 98 ? 13.809 3.880 -4.372 1.00 71.50 98 TRP A C 1
ATOM 725 O O . TRP A 1 98 ? 13.854 2.751 -3.868 1.00 71.50 98 TRP A O 1
ATOM 735 N N . PRO A 1 99 ? 13.337 4.947 -3.699 1.00 78.19 99 PRO A N 1
ATOM 736 C CA . PRO A 1 99 ? 12.693 4.792 -2.409 1.00 78.19 99 PRO A CA 1
ATOM 737 C C . PRO A 1 99 ? 11.387 4.008 -2.557 1.00 78.19 99 PRO A C 1
ATOM 739 O O . PRO A 1 99 ? 10.979 3.613 -3.639 1.00 78.19 99 PRO A O 1
ATOM 742 N N . PHE A 1 100 ? 10.715 3.792 -1.444 1.00 84.44 100 PHE A N 1
ATOM 743 C CA . PHE A 1 100 ? 9.320 3.397 -1.406 1.00 84.44 100 PHE A CA 1
ATOM 744 C C . PHE A 1 100 ? 8.492 4.602 -0.964 1.00 84.44 100 PHE A C 1
ATOM 746 O O . PHE A 1 100 ? 8.989 5.501 -0.275 1.00 84.44 100 PHE A O 1
ATOM 753 N N . VAL A 1 101 ? 7.219 4.618 -1.343 1.00 87.56 101 VAL A N 1
ATOM 754 C CA . VAL A 1 101 ? 6.274 5.681 -0.986 1.00 87.56 101 VAL A CA 1
ATOM 755 C C . VAL A 1 101 ? 5.065 5.064 -0.301 1.00 87.56 101 VAL A C 1
ATOM 757 O O . VAL A 1 101 ? 4.532 4.062 -0.767 1.00 87.56 101 VAL A O 1
ATOM 760 N N . ALA A 1 102 ? 4.612 5.671 0.795 1.00 90.44 102 ALA A N 1
ATOM 761 C CA . ALA A 1 102 ? 3.369 5.319 1.467 1.00 90.44 102 ALA A CA 1
ATOM 762 C C . ALA A 1 102 ? 2.456 6.544 1.588 1.00 90.44 102 ALA A C 1
ATOM 764 O O . ALA A 1 102 ? 2.832 7.557 2.178 1.00 90.44 102 ALA A O 1
ATOM 765 N N . ILE A 1 103 ? 1.242 6.440 1.054 1.00 91.88 103 ILE A N 1
ATOM 766 C CA . ILE A 1 103 ? 0.212 7.478 1.104 1.00 91.88 103 ILE A CA 1
ATOM 767 C C . ILE A 1 103 ? -0.848 7.037 2.102 1.00 91.88 103 ILE A C 1
ATOM 769 O O . ILE A 1 103 ? -1.600 6.100 1.847 1.00 91.88 103 ILE A O 1
ATOM 773 N N . PHE A 1 104 ? -0.905 7.720 3.236 1.00 92.00 104 PHE A N 1
ATOM 774 C CA . PHE A 1 104 ? -1.849 7.485 4.319 1.00 92.00 104 PHE A CA 1
ATOM 775 C C . PHE A 1 104 ? -3.036 8.422 4.173 1.00 92.00 104 PHE A C 1
ATOM 777 O O . PHE A 1 104 ? -2.860 9.630 4.029 1.00 92.00 104 PHE A O 1
ATOM 784 N N . ARG A 1 105 ? -4.242 7.873 4.267 1.00 90.94 105 ARG A N 1
ATOM 785 C CA . ARG A 1 105 ? -5.495 8.619 4.276 1.00 90.94 105 ARG A CA 1
ATOM 786 C C . ARG A 1 105 ? -6.292 8.279 5.512 1.00 90.94 105 ARG A C 1
ATOM 788 O O . ARG A 1 105 ? -6.435 7.099 5.842 1.00 90.94 105 ARG A O 1
ATOM 795 N N . ASP A 1 106 ? -6.796 9.299 6.196 1.00 88.31 106 ASP A N 1
ATOM 796 C CA . ASP A 1 106 ? -7.691 9.120 7.337 1.00 88.31 106 ASP A CA 1
ATOM 797 C C . ASP A 1 106 ? -9.166 9.318 6.965 1.00 88.31 106 ASP A C 1
ATOM 799 O O . ASP A 1 106 ? -9.511 9.723 5.854 1.00 88.31 106 ASP A O 1
ATOM 803 N N . ALA A 1 107 ? -10.044 9.058 7.934 1.00 85.38 107 ALA A N 1
ATOM 804 C CA . ALA A 1 107 ? -11.487 9.205 7.770 1.00 85.38 107 ALA A CA 1
ATOM 805 C C . ALA A 1 107 ? -11.942 10.661 7.555 1.00 85.38 107 ALA A C 1
ATOM 807 O O . ALA A 1 107 ? 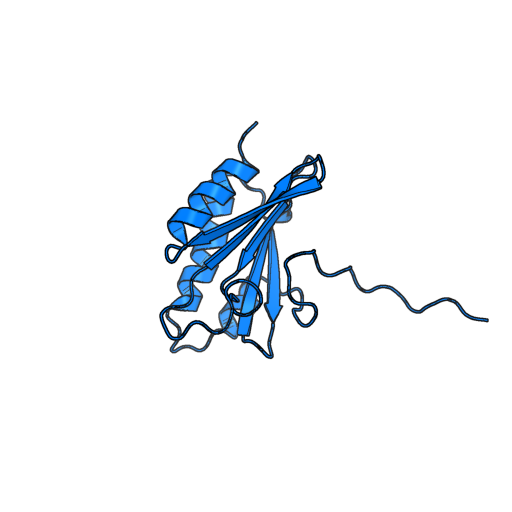-13.058 10.885 7.090 1.00 85.38 107 ALA A O 1
ATOM 808 N N . ALA A 1 108 ? -11.106 11.642 7.907 1.00 84.62 108 ALA A N 1
ATOM 809 C CA . ALA A 1 108 ? -11.356 13.061 7.674 1.00 84.62 108 ALA A CA 1
ATOM 810 C C . ALA A 1 108 ? -10.879 13.515 6.280 1.00 84.62 108 ALA A C 1
ATOM 812 O O . ALA A 1 108 ? -11.092 14.669 5.910 1.00 84.62 108 ALA A O 1
ATOM 813 N N . GLY A 1 109 ? -10.265 12.617 5.500 1.00 79.56 109 GLY A N 1
ATOM 814 C CA . GLY A 1 109 ? -9.715 12.905 4.179 1.00 79.56 109 GLY A CA 1
ATOM 815 C C . GLY A 1 109 ? -8.321 13.534 4.213 1.00 79.56 109 GLY A C 1
ATOM 816 O O . GLY A 1 109 ? -7.844 13.989 3.175 1.00 79.56 109 GLY A O 1
ATOM 817 N N . VAL A 1 110 ? -7.654 13.567 5.371 1.00 80.75 110 VAL A N 1
ATOM 818 C CA . VAL A 1 110 ? -6.271 14.042 5.479 1.00 80.75 110 VAL A CA 1
ATOM 819 C C . VAL A 1 110 ? -5.355 13.038 4.797 1.00 80.75 110 VAL A C 1
ATOM 821 O O . VAL A 1 110 ? -5.434 11.838 5.066 1.00 80.75 110 VAL A O 1
ATOM 824 N N . VAL A 1 111 ? -4.473 13.541 3.931 1.00 87.62 111 VAL A N 1
ATOM 825 C CA . VAL A 1 111 ? -3.472 12.746 3.217 1.00 87.62 111 VAL A CA 1
ATOM 826 C C . VAL A 1 111 ? -2.080 13.077 3.748 1.00 87.62 111 VAL A C 1
ATOM 828 O O . VAL A 1 111 ? -1.692 14.244 3.794 1.00 87.62 111 VAL A O 1
ATOM 831 N N . ARG A 1 112 ? -1.319 12.047 4.125 1.00 87.56 112 ARG A N 1
ATOM 832 C CA . ARG A 1 112 ? 0.109 12.144 4.451 1.00 87.56 112 ARG A CA 1
ATOM 833 C C . ARG A 1 112 ? 0.898 11.248 3.505 1.00 87.56 112 ARG A C 1
ATOM 835 O O . ARG A 1 112 ? 0.551 10.082 3.360 1.00 87.56 112 ARG A O 1
ATOM 842 N N . THR A 1 113 ? 1.967 11.773 2.919 1.00 90.19 113 THR A N 1
ATOM 843 C CA . THR A 1 113 ? 2.883 11.000 2.072 1.00 90.19 113 THR A CA 1
ATOM 844 C C . THR A 1 113 ? 4.221 10.855 2.779 1.00 90.19 113 THR A C 1
ATOM 846 O O . THR A 1 113 ? 4.860 11.857 3.098 1.00 90.19 113 THR A O 1
ATOM 849 N N . ASP A 1 114 ? 4.644 9.614 2.997 1.00 89.38 114 ASP A N 1
ATOM 850 C CA . ASP A 1 114 ? 5.957 9.281 3.539 1.00 89.38 114 ASP A CA 1
ATOM 851 C C . ASP A 1 114 ? 6.801 8.632 2.435 1.00 89.38 114 ASP A C 1
ATOM 853 O O . ASP A 1 114 ? 6.305 7.796 1.680 1.00 89.38 114 ASP A O 1
ATOM 857 N N . VAL A 1 115 ? 8.082 8.996 2.368 1.00 86.62 115 VAL A N 1
ATOM 858 C CA . VAL A 1 115 ? 9.058 8.450 1.415 1.00 86.62 115 VAL A CA 1
ATOM 859 C C . VAL A 1 115 ? 10.253 7.931 2.206 1.00 86.62 115 VAL A C 1
ATOM 861 O O . VAL A 1 115 ? 10.790 8.659 3.042 1.00 86.62 115 VAL A O 1
ATOM 864 N N . ASP A 1 116 ? 10.656 6.683 1.978 1.00 84.69 116 ASP A N 1
ATOM 865 C CA . ASP A 1 116 ? 11.770 6.056 2.698 1.00 84.69 116 ASP A CA 1
ATOM 866 C C . ASP A 1 116 ? 12.474 5.023 1.812 1.00 84.69 116 ASP A C 1
ATOM 868 O O . ASP A 1 116 ? 11.831 4.326 1.035 1.00 84.69 116 ASP A O 1
ATOM 872 N N . LEU A 1 117 ? 13.795 4.891 1.938 1.00 79.19 117 LEU A N 1
ATOM 873 C CA . LEU A 1 117 ? 14.557 3.848 1.238 1.00 79.19 117 LEU A CA 1
ATOM 874 C C . LEU A 1 117 ? 14.322 2.451 1.846 1.00 79.19 117 LEU A C 1
ATOM 876 O O . LEU A 1 117 ? 14.626 1.440 1.218 1.00 79.19 117 LEU A O 1
ATOM 880 N N . SER A 1 118 ? 13.790 2.384 3.069 1.00 83.25 118 SER A N 1
ATOM 881 C CA . SER A 1 118 ? 13.479 1.159 3.799 1.00 83.25 118 SER A CA 1
ATOM 882 C C . SER A 1 118 ? 11.989 0.824 3.731 1.00 83.25 118 SER A C 1
ATOM 884 O O . SER A 1 118 ? 11.148 1.474 4.363 1.00 83.25 118 SER A O 1
ATOM 886 N N . LEU A 1 119 ? 11.671 -0.270 3.034 1.00 82.12 119 LEU A N 1
ATOM 887 C CA . LEU A 1 119 ? 10.324 -0.841 3.003 1.00 82.12 119 LEU A CA 1
ATOM 888 C C . LEU A 1 119 ? 9.823 -1.204 4.411 1.00 82.12 119 LEU A C 1
ATOM 890 O O . LEU A 1 119 ? 8.661 -0.961 4.726 1.00 82.12 119 LEU A O 1
ATOM 894 N N . ASP A 1 120 ? 10.699 -1.711 5.283 1.00 84.19 120 ASP A N 1
ATOM 895 C CA . ASP A 1 120 ? 10.346 -2.107 6.652 1.00 84.19 120 ASP A CA 1
ATOM 896 C C . ASP A 1 120 ? 9.886 -0.913 7.504 1.00 84.19 120 ASP A C 1
ATOM 898 O O . ASP A 1 120 ? 8.969 -1.037 8.326 1.00 84.19 120 ASP A O 1
ATOM 902 N N . THR A 1 121 ? 10.478 0.267 7.285 1.00 86.94 121 THR A N 1
ATOM 903 C CA . THR A 1 121 ? 10.064 1.501 7.965 1.00 86.94 121 THR A CA 1
ATOM 904 C C . THR A 1 121 ? 8.639 1.875 7.568 1.00 86.94 121 THR A C 1
ATOM 906 O O . THR A 1 121 ? 7.794 2.120 8.437 1.00 86.94 121 THR A O 1
ATOM 909 N N . LEU A 1 122 ? 8.342 1.892 6.265 1.00 88.12 122 LEU A N 1
ATOM 910 C CA . LEU A 1 122 ? 7.001 2.220 5.775 1.00 88.12 122 LEU A CA 1
ATOM 911 C C . LEU A 1 122 ? 5.976 1.153 6.151 1.00 88.12 122 LEU A C 1
ATOM 913 O O . LEU A 1 122 ? 4.840 1.485 6.487 1.00 88.12 122 LEU A O 1
ATOM 917 N N . LEU A 1 123 ? 6.376 -0.116 6.167 1.00 88.50 123 LEU A N 1
ATOM 918 C CA . LEU A 1 123 ? 5.538 -1.231 6.584 1.00 88.50 123 LEU A CA 1
ATOM 919 C C . LEU A 1 123 ? 5.161 -1.125 8.064 1.00 88.50 123 LEU A C 1
ATOM 921 O O . LEU A 1 123 ? 3.986 -1.243 8.403 1.00 88.50 123 LEU A O 1
ATOM 925 N N . THR A 1 124 ? 6.118 -0.801 8.937 1.00 89.75 124 THR A N 1
ATOM 926 C CA . THR A 1 124 ? 5.859 -0.557 10.367 1.00 89.75 124 THR A CA 1
ATOM 927 C C . THR A 1 124 ? 4.838 0.567 10.561 1.00 89.75 124 THR A C 1
ATOM 929 O O . THR A 1 124 ? 3.886 0.425 11.330 1.00 89.75 124 THR A O 1
ATOM 932 N N . ARG A 1 125 ? 4.985 1.674 9.821 1.00 90.75 125 ARG A N 1
ATOM 933 C CA . ARG A 1 125 ? 4.037 2.801 9.865 1.00 90.75 125 ARG A CA 1
ATOM 934 C C . ARG A 1 125 ? 2.669 2.434 9.294 1.00 90.75 125 ARG A C 1
ATOM 936 O O . ARG A 1 125 ? 1.657 2.851 9.849 1.00 90.75 125 ARG A O 1
ATOM 943 N N . THR A 1 126 ? 2.630 1.642 8.225 1.00 90.19 126 THR A N 1
ATOM 944 C CA . THR A 1 126 ? 1.395 1.127 7.613 1.00 90.19 126 THR A CA 1
ATOM 945 C C . THR A 1 126 ? 0.629 0.243 8.584 1.00 90.19 126 THR A C 1
ATOM 947 O O . THR A 1 126 ? -0.570 0.437 8.776 1.00 90.19 126 THR A O 1
ATOM 950 N N . ILE A 1 127 ? 1.319 -0.681 9.253 1.00 90.19 127 ILE A N 1
ATOM 951 C CA . ILE A 1 127 ? 0.730 -1.543 10.277 1.00 90.19 127 ILE A CA 1
ATOM 952 C C . ILE A 1 127 ? 0.169 -0.697 11.417 1.00 90.19 127 ILE A C 1
ATOM 954 O O . ILE A 1 127 ? -0.998 -0.865 11.770 1.00 90.19 127 ILE A O 1
ATOM 958 N N . ALA A 1 128 ? 0.954 0.241 11.955 1.00 90.12 128 ALA A N 1
ATOM 959 C CA . ALA A 1 128 ? 0.481 1.148 12.996 1.00 90.12 128 ALA A CA 1
ATOM 960 C C . ALA A 1 128 ? -0.781 1.891 12.532 1.00 90.12 128 ALA A C 1
ATOM 962 O O . ALA A 1 128 ? -1.810 1.814 13.186 1.00 90.12 128 ALA A O 1
ATOM 963 N N . TRP A 1 129 ? -0.769 2.494 11.343 1.00 89.25 129 TRP A N 1
ATOM 964 C CA . TRP A 1 129 ? -1.926 3.202 10.789 1.00 89.25 129 TRP A CA 1
ATOM 965 C C . TRP A 1 129 ? -3.201 2.352 10.690 1.00 89.25 129 TRP A C 1
ATOM 967 O O . TRP A 1 129 ? -4.299 2.820 11.013 1.00 89.25 129 TRP A O 1
ATOM 977 N N . CYS A 1 130 ? -3.053 1.103 10.244 1.00 86.00 130 CYS A N 1
ATOM 978 C CA . CYS A 1 130 ? -4.168 0.183 10.034 1.00 86.00 130 CYS A CA 1
ATOM 979 C C . CYS A 1 130 ? -4.712 -0.415 11.338 1.00 86.00 130 CYS A C 1
ATOM 981 O O . CYS A 1 130 ? -5.860 -0.856 11.370 1.00 86.00 130 CYS A O 1
ATOM 983 N N . THR A 1 131 ? -3.898 -0.454 12.394 1.00 83.88 131 THR A N 1
ATOM 984 C CA . THR A 1 131 ? -4.225 -1.121 13.665 1.00 83.88 131 THR A CA 1
ATOM 985 C C . THR A 1 131 ? -4.483 -0.160 14.826 1.00 83.88 131 THR A C 1
ATOM 987 O O . THR A 1 131 ? -5.120 -0.564 15.802 1.00 83.88 131 THR A O 1
ATOM 990 N N . ASP A 1 132 ? -4.034 1.095 14.728 1.00 80.06 132 ASP A N 1
ATOM 991 C CA . ASP A 1 132 ? -4.174 2.096 15.785 1.00 80.06 132 ASP A CA 1
ATOM 992 C C . ASP A 1 132 ? -5.654 2.449 15.999 1.00 80.06 132 ASP A C 1
ATOM 994 O O . ASP A 1 132 ? -6.380 2.766 15.047 1.00 80.06 132 ASP A O 1
ATOM 998 N N . ARG A 1 133 ? -6.124 2.302 17.240 1.00 57.84 133 ARG A N 1
ATOM 999 C CA . ARG A 1 133 ? -7.551 2.156 17.577 1.00 57.84 133 ARG A CA 1
ATOM 1000 C C . ARG A 1 133 ? -8.319 3.457 17.706 1.00 57.84 133 ARG A C 1
ATOM 1002 O O . ARG A 1 133 ? -7.788 4.417 18.294 1.00 57.84 133 ARG A O 1
#

Foldseek 3Di:
DDDPDDDDPPDDPVDDPQWDWDDLVVLLVPPPPPDPVSVVSVVLLVLLVVLPQPSVQWIWIARPVQRKIWTWGDAPQQKIKIKIQPCCVPPNDDDDQGWIWIWIAHNVGDIDIDTGNDPVVNSVVRSCSNPVD

Secondary structure (DSSP, 8-state):
--PPPP-PPPPPTTS-TT-EEE-HHHHHHSS-TT-THHHHHHHHHHHHHHTT--GGGEEEEE-SSS--EEEEE--TTT-EEEEES--HHHH-S--SS--EEEEEE-TT--EEEEEES-HHHHHHHHHHHHH--

Sequence (133 aa):
MGVPAGGGPAVPEGVSRAATRVDWGRASIRADPDHKSAAGRYGVISALTAAGVDSAHISVYYDEDDHGVYWVVDPRRGRSVVLTDDTESYAGWLEGPWPFVAIFRDAAGVVRTDVDLSLDTLLTRTIAWCTDR

Radius of gyration: 15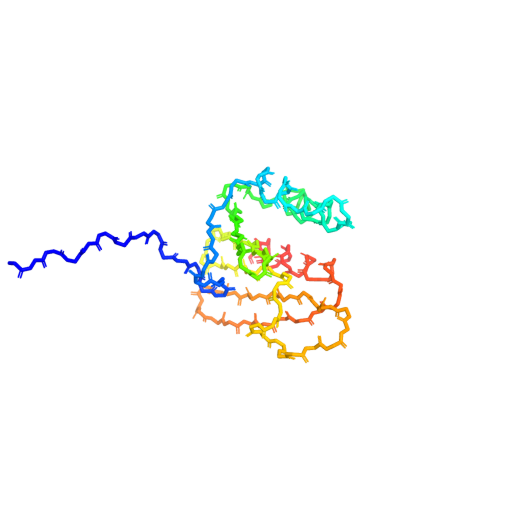.12 Å; chains: 1; bounding box: 49×29×44 Å

Organism: Saccharothrix espanaensis (strain ATCC 51144 / DSM 44229 / JCM 9112 / NBRC 15066 / NRRL 15764) (NCBI:txid1179773)